Protein AF-A0A838WII6-F1 (afdb_monomer_lite)

Sequence (56 aa):
VGTQTDRIVTAASELLSDKQAYLSMANAINPFGDGHAAERILKIVRNYLGLTVDGV

Secondary structure (DSSP, 8-state):
--S-HHHHHHHHHHHHH-HHHHHHHHTS--TT-SS-HHHHHHHHHHHHTT------

Radius of gyration: 20.79 Å; chains: 1; bounding box: 54×11×46 Å

Organism: NCBI:txid2585140

InterPro domains:
  IPR003331 UDP-N-acetylglucosamine 2-epimerase domain [PF02350] (1-45)

Foldseek 3Di:
DDDDPVVVVVVVVCLVPDVVVVVCVVPPPDPPDDPCPVVVVVVVVCVVVVVDDPDD

pLDDT: mean 92.35, std 11.79, range [37.66, 98.38]

Structure (mmCIF, N/CA/C/O backbone):
data_AF-A0A838WII6-F1
#
_entry.id   AF-A0A838WII6-F1
#
loop_
_atom_site.group_PDB
_atom_site.id
_atom_site.type_symbol
_atom_site.label_atom_id
_atom_site.label_alt_id
_atom_site.label_comp_id
_atom_site.label_asym_id
_atom_site.label_entity_id
_atom_site.label_seq_id
_atom_site.pdbx_PDB_ins_code
_atom_site.Cartn_x
_atom_site.Cartn_y
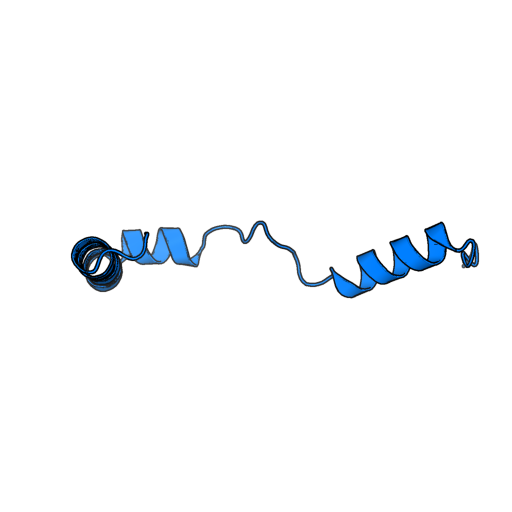_atom_site.Cartn_z
_atom_site.occupancy
_atom_site.B_iso_or_equiv
_atom_site.auth_seq_id
_atom_site.auth_comp_id
_atom_site.auth_asym_id
_atom_site.auth_atom_id
_atom_site.pdbx_PDB_model_num
ATOM 1 N N . VAL A 1 1 ? -12.125 -5.323 2.816 1.00 75.88 1 VAL A N 1
ATOM 2 C CA . VAL A 1 1 ? -13.211 -4.387 3.205 1.00 75.88 1 VAL A CA 1
ATOM 3 C C . VAL A 1 1 ? -13.685 -3.673 1.940 1.00 75.88 1 VAL A C 1
ATOM 5 O O . VAL A 1 1 ? -12.838 -3.363 1.115 1.00 75.88 1 VAL A O 1
ATOM 8 N N . GLY A 1 2 ? -14.996 -3.541 1.710 1.00 86.81 2 GLY A N 1
ATOM 9 C CA . GLY A 1 2 ? -15.569 -2.899 0.508 1.00 86.81 2 GLY A CA 1
ATOM 10 C C . GLY A 1 2 ? -16.082 -1.483 0.801 1.00 86.81 2 GLY A C 1
ATOM 11 O O . GLY A 1 2 ? -15.643 -0.870 1.763 1.00 86.81 2 GLY A O 1
ATOM 12 N N . THR A 1 3 ? -17.049 -0.987 0.026 1.00 93.69 3 THR A N 1
ATOM 13 C CA . THR A 1 3 ? -17.631 0.368 0.182 1.00 93.69 3 THR A CA 1
ATOM 14 C C . THR A 1 3 ? -18.869 0.440 1.087 1.00 93.69 3 THR A C 1
ATOM 16 O O . THR A 1 3 ? -19.463 1.502 1.235 1.00 93.69 3 THR A O 1
ATOM 19 N N . GLN A 1 4 ? -19.289 -0.676 1.688 1.00 97.56 4 GLN A N 1
ATOM 20 C CA . GLN A 1 4 ? -20.452 -0.715 2.580 1.00 97.56 4 GLN A CA 1
ATOM 21 C C . GLN A 1 4 ? -20.094 -0.144 3.956 1.00 97.56 4 GLN A C 1
ATOM 23 O O . GLN A 1 4 ? -19.192 -0.672 4.609 1.00 97.56 4 GLN A O 1
ATOM 28 N N . THR A 1 5 ? -20.830 0.878 4.402 1.00 97.38 5 THR A N 1
ATOM 29 C CA . THR A 1 5 ? -20.590 1.603 5.661 1.00 97.38 5 THR A CA 1
ATOM 30 C C . THR A 1 5 ? -20.424 0.670 6.854 1.00 97.38 5 THR A C 1
ATOM 32 O O . THR A 1 5 ? -19.403 0.736 7.532 1.00 97.38 5 THR A O 1
ATOM 35 N N . ASP A 1 6 ? -21.362 -0.255 7.060 1.00 97.56 6 ASP A N 1
ATOM 36 C CA . ASP A 1 6 ? -21.340 -1.154 8.219 1.00 97.56 6 ASP A CA 1
ATOM 37 C C . ASP A 1 6 ? -20.065 -2.001 8.252 1.00 97.56 6 ASP A C 1
ATOM 39 O O . ASP A 1 6 ? -19.421 -2.134 9.289 1.00 97.56 6 ASP A O 1
ATOM 43 N N . ARG A 1 7 ? -19.621 -2.495 7.089 1.00 97.31 7 ARG A N 1
ATOM 44 C CA . ARG A 1 7 ? -18.382 -3.279 6.984 1.00 97.31 7 ARG A CA 1
ATOM 45 C C . ARG A 1 7 ? -17.139 -2.449 7.291 1.00 97.31 7 ARG A C 1
ATOM 47 O O . ARG A 1 7 ? -16.182 -2.991 7.835 1.00 97.31 7 ARG A O 1
ATOM 54 N N . ILE A 1 8 ? -17.131 -1.171 6.913 1.00 97.25 8 ILE A N 1
ATOM 55 C CA . ILE A 1 8 ? -16.021 -0.258 7.208 1.00 97.25 8 ILE A CA 1
ATOM 56 C C . ILE A 1 8 ? -15.959 0.004 8.712 1.00 97.25 8 ILE A C 1
ATOM 58 O O . ILE A 1 8 ? -14.886 -0.126 9.296 1.00 97.25 8 ILE A O 1
ATOM 62 N N . VAL A 1 9 ? -17.100 0.318 9.336 1.00 98.06 9 VAL A N 1
ATOM 63 C CA . VAL A 1 9 ? -17.178 0.580 10.780 1.00 98.06 9 VAL A CA 1
ATOM 64 C C . VAL A 1 9 ? -16.735 -0.649 11.567 1.00 98.06 9 VAL A C 1
ATOM 66 O O . VAL A 1 9 ? -15.849 -0.528 12.404 1.00 98.06 9 VAL A O 1
ATOM 69 N N . THR A 1 10 ? -17.261 -1.837 11.253 1.00 97.88 10 THR A N 1
ATOM 70 C CA . THR A 1 10 ? -16.868 -3.075 11.941 1.00 97.88 10 THR A CA 1
ATOM 71 C C . THR A 1 10 ? -15.370 -3.352 11.821 1.00 97.88 10 THR A C 1
ATOM 73 O O . THR A 1 10 ? -14.721 -3.573 12.839 1.00 97.88 10 THR A O 1
ATOM 76 N N . ALA A 1 11 ? -14.802 -3.286 10.612 1.00 97.06 11 ALA A N 1
ATOM 77 C CA . ALA A 1 11 ? -13.378 -3.555 10.409 1.00 97.06 11 ALA A CA 1
ATOM 78 C C . ALA A 1 11 ? -12.481 -2.521 11.112 1.00 97.06 11 ALA A C 1
ATOM 80 O O . ALA A 1 11 ? -11.462 -2.875 11.699 1.00 97.06 11 ALA A O 1
ATOM 81 N N . ALA A 1 12 ? -12.856 -1.239 11.085 1.00 97.06 12 ALA A N 1
ATOM 82 C CA . ALA A 1 12 ? -12.115 -0.200 11.793 1.00 97.06 12 ALA A CA 1
ATOM 83 C C . ALA A 1 12 ? -12.188 -0.395 13.316 1.00 97.06 12 ALA A C 1
ATOM 85 O O . ALA A 1 12 ? -11.167 -0.307 13.996 1.00 97.06 12 ALA A O 1
ATOM 86 N N . SER A 1 13 ? -13.374 -0.692 13.853 1.00 98.12 13 SER A N 1
ATOM 87 C CA . SER A 1 13 ? -13.569 -0.956 15.281 1.00 98.12 13 SER A CA 1
ATOM 88 C C . SER A 1 13 ? -12.783 -2.174 15.762 1.00 98.12 13 SER A C 1
ATOM 90 O O . SER A 1 13 ? -12.190 -2.112 16.837 1.00 98.12 13 SER A O 1
ATOM 92 N N . GLU A 1 14 ? -12.728 -3.249 14.974 1.00 98.06 14 GLU A N 1
ATOM 93 C CA . GLU A 1 14 ? -11.907 -4.431 15.261 1.00 98.06 14 GLU A CA 1
ATOM 94 C C . GLU A 1 14 ? -10.429 -4.049 15.407 1.00 98.06 14 GLU A C 1
ATOM 96 O O . GLU A 1 14 ? -9.826 -4.312 16.443 1.00 98.06 14 GLU A O 1
ATOM 101 N N . LEU A 1 15 ? -9.865 -3.316 14.443 1.00 98.06 15 LEU A N 1
ATOM 102 C CA . LEU A 1 15 ? -8.456 -2.908 14.497 1.00 98.06 15 LEU A CA 1
ATOM 103 C C . LEU A 1 15 ? -8.137 -1.914 15.618 1.00 98.06 15 LEU A C 1
ATOM 105 O O . LEU A 1 15 ? -7.009 -1.886 16.105 1.00 98.06 15 LEU A O 1
ATOM 109 N N . LEU A 1 16 ? -9.101 -1.088 16.026 1.00 98.12 16 LEU A N 1
ATOM 110 C CA . LEU A 1 16 ? -8.919 -0.134 17.124 1.00 98.12 16 LEU A CA 1
ATOM 111 C C . LEU A 1 16 ? -9.028 -0.785 18.508 1.00 98.12 16 LEU A C 1
ATOM 113 O O . LEU A 1 16 ? -8.451 -0.267 19.464 1.00 98.12 16 LEU A O 1
ATOM 117 N N . SER A 1 17 ? -9.778 -1.882 18.629 1.00 98.06 17 SER A N 1
ATOM 118 C CA . SER A 1 17 ? -10.054 -2.538 19.914 1.00 98.06 17 SER A CA 1
ATOM 119 C C . SER A 1 17 ? -9.231 -3.803 20.155 1.00 98.06 17 SER A C 1
ATOM 121 O O . SER A 1 17 ? -8.965 -4.131 21.311 1.00 98.06 17 SER A O 1
ATOM 123 N N . ASP A 1 18 ? -8.766 -4.475 19.101 1.00 98.38 18 ASP A N 1
ATOM 124 C CA . ASP A 1 18 ? -7.916 -5.658 19.186 1.00 98.38 18 ASP A CA 1
ATOM 125 C C . ASP A 1 18 ? -6.478 -5.340 18.743 1.00 98.38 18 ASP A C 1
ATOM 127 O O . ASP A 1 18 ? -6.140 -5.206 17.562 1.00 98.38 18 ASP A O 1
ATOM 131 N N . LYS A 1 19 ? -5.585 -5.277 19.736 1.00 98.12 19 LYS A N 1
ATOM 132 C CA . LYS A 1 19 ? -4.154 -5.042 19.524 1.00 98.12 19 LYS A CA 1
ATOM 133 C C . LYS A 1 19 ? -3.488 -6.153 18.707 1.00 98.12 19 LYS A C 1
ATOM 135 O O . LYS A 1 19 ? -2.551 -5.870 17.960 1.00 98.12 19 LYS A O 1
ATOM 140 N N . GLN A 1 20 ? -3.913 -7.404 18.863 1.00 98.06 20 GLN A N 1
ATOM 141 C CA . GLN A 1 20 ? -3.349 -8.529 18.124 1.00 98.06 20 GLN A CA 1
ATOM 142 C C . GLN A 1 20 ? -3.764 -8.468 16.652 1.00 98.06 20 GLN A C 1
ATOM 144 O O . GLN A 1 20 ? -2.900 -8.627 15.785 1.00 98.06 20 GLN A O 1
ATOM 149 N N . ALA A 1 21 ? -5.033 -8.158 16.371 1.00 97.50 21 ALA A N 1
ATOM 150 C CA . ALA A 1 21 ? -5.517 -7.934 15.008 1.00 97.50 21 ALA A CA 1
ATOM 151 C C . ALA A 1 21 ? -4.737 -6.801 14.316 1.00 97.50 21 ALA A C 1
ATOM 153 O O . ALA A 1 21 ? -4.211 -6.985 13.214 1.00 97.50 21 ALA A O 1
ATOM 154 N N . TYR A 1 22 ? -4.554 -5.666 15.003 1.00 98.06 22 TYR A N 1
ATOM 155 C CA . TYR A 1 22 ? -3.746 -4.553 14.498 1.00 98.06 22 TYR A CA 1
ATOM 156 C C . TYR A 1 22 ? -2.303 -4.970 14.181 1.00 98.06 22 TYR A C 1
ATOM 158 O O . TYR A 1 22 ? -1.808 -4.720 13.082 1.00 98.06 22 TYR A O 1
ATOM 166 N N . LEU A 1 23 ? -1.617 -5.623 15.126 1.00 98.00 23 LEU A N 1
ATOM 167 C CA . LEU A 1 23 ? -0.214 -6.012 14.955 1.00 98.00 23 LEU A CA 1
ATOM 168 C C . LEU A 1 23 ? -0.023 -7.051 13.848 1.00 98.00 23 LEU A C 1
ATOM 170 O O . LEU A 1 23 ? 0.991 -7.003 13.152 1.00 98.00 23 LEU A O 1
ATOM 174 N N . SER A 1 24 ? -0.975 -7.969 13.668 1.00 97.06 24 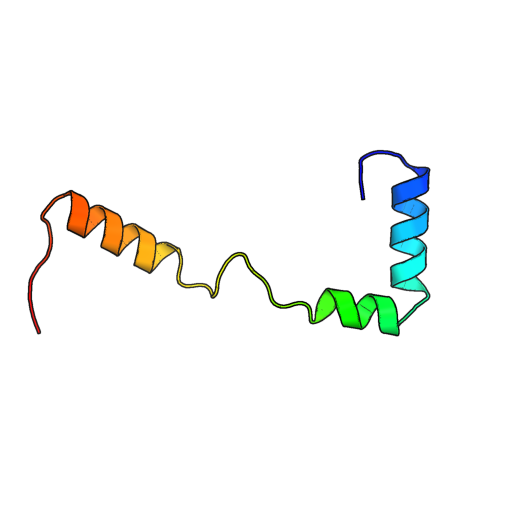SER A N 1
ATOM 175 C CA . SER A 1 24 ? -0.929 -8.945 12.579 1.00 97.06 24 SER A CA 1
ATOM 176 C C . SER A 1 24 ? -0.977 -8.262 11.212 1.00 97.06 24 SER A C 1
ATOM 178 O O . SER A 1 24 ? -0.207 -8.632 10.328 1.00 97.06 24 SER A O 1
ATOM 180 N N . MET A 1 25 ? -1.828 -7.246 11.047 1.00 95.44 25 MET A N 1
ATOM 181 C CA . MET A 1 25 ? -1.916 -6.490 9.796 1.00 95.44 25 MET A CA 1
ATOM 182 C C . MET A 1 25 ? -0.730 -5.545 9.594 1.00 95.44 25 MET A C 1
ATOM 184 O O . MET A 1 25 ? -0.175 -5.491 8.501 1.00 95.44 25 MET A O 1
ATOM 188 N N . ALA A 1 26 ? -0.317 -4.820 10.636 1.00 95.75 26 ALA A N 1
ATOM 189 C CA . ALA A 1 26 ? 0.762 -3.836 10.549 1.00 95.75 26 ALA A CA 1
ATOM 190 C C . ALA A 1 26 ? 2.126 -4.464 10.221 1.00 95.75 26 ALA A C 1
ATOM 192 O O . ALA A 1 26 ? 2.937 -3.845 9.539 1.00 95.75 26 ALA A O 1
ATOM 193 N N . ASN A 1 27 ? 2.373 -5.692 10.687 1.00 95.50 27 ASN A N 1
ATOM 194 C CA . ASN A 1 27 ? 3.616 -6.422 10.426 1.00 95.50 27 ASN A CA 1
ATOM 195 C C . ASN A 1 27 ? 3.519 -7.381 9.231 1.00 95.50 27 ASN A C 1
ATOM 197 O O . ASN A 1 27 ? 4.443 -8.163 8.999 1.00 95.50 27 ASN A O 1
ATOM 201 N N . ALA A 1 28 ? 2.409 -7.369 8.487 1.00 94.38 28 ALA A N 1
ATOM 202 C CA . ALA A 1 28 ? 2.287 -8.184 7.291 1.00 94.38 28 ALA A CA 1
ATOM 203 C C . ALA A 1 28 ? 3.373 -7.792 6.277 1.00 94.38 28 ALA A C 1
ATOM 205 O O . ALA A 1 28 ? 3.641 -6.611 6.046 1.00 94.38 28 ALA A O 1
ATOM 206 N N . ILE A 1 29 ? 3.999 -8.796 5.659 1.00 93.00 29 ILE A N 1
ATOM 207 C CA . ILE A 1 29 ? 5.009 -8.570 4.622 1.00 93.00 29 ILE A CA 1
ATOM 208 C C . ILE A 1 29 ? 4.341 -7.827 3.467 1.00 93.00 29 ILE A C 1
ATOM 210 O O . ILE A 1 29 ? 3.372 -8.326 2.898 1.00 93.00 29 ILE A O 1
ATOM 214 N N . ASN A 1 30 ? 4.869 -6.654 3.112 1.00 91.19 30 ASN A N 1
ATOM 215 C CA . ASN A 1 30 ? 4.396 -5.899 1.959 1.00 91.19 30 ASN A CA 1
ATOM 216 C C . ASN A 1 30 ? 4.748 -6.658 0.661 1.00 91.19 30 ASN A C 1
ATOM 218 O O . ASN A 1 30 ? 5.929 -6.736 0.317 1.00 91.19 30 ASN A O 1
ATOM 222 N N . PRO A 1 31 ? 3.765 -7.194 -0.088 1.00 93.12 31 PRO A N 1
ATOM 223 C CA . PRO A 1 31 ? 4.042 -7.970 -1.294 1.00 93.12 31 PRO A CA 1
ATOM 224 C C . PRO A 1 31 ? 4.345 -7.088 -2.516 1.00 93.12 31 PRO A C 1
ATOM 226 O O . PRO A 1 31 ? 4.723 -7.607 -3.563 1.00 93.12 31 PRO A O 1
ATOM 229 N N . PHE A 1 32 ? 4.159 -5.766 -2.420 1.00 93.69 32 PHE A N 1
ATOM 230 C CA . PHE A 1 32 ? 4.198 -4.853 -3.569 1.00 93.69 32 PHE A CA 1
ATOM 231 C C . PHE A 1 32 ? 5.576 -4.259 -3.857 1.00 93.69 32 PHE A C 1
ATOM 233 O O . PHE A 1 32 ? 5.740 -3.537 -4.841 1.00 93.69 32 PHE A O 1
ATOM 240 N N . GLY A 1 33 ? 6.575 -4.564 -3.034 1.00 91.25 33 GLY A N 1
ATOM 241 C CA . GLY A 1 33 ? 7.953 -4.230 -3.347 1.00 91.25 33 GLY A CA 1
ATOM 242 C C . GLY A 1 33 ? 8.821 -3.953 -2.135 1.00 91.25 33 GLY A C 1
ATOM 243 O O . GLY A 1 33 ? 8.374 -3.875 -0.996 1.00 91.25 33 GLY A O 1
ATOM 244 N N . ASP A 1 34 ? 10.093 -3.767 -2.445 1.00 95.56 34 ASP A N 1
ATOM 245 C CA . ASP A 1 34 ? 11.203 -3.545 -1.523 1.00 95.56 34 ASP A CA 1
ATOM 246 C C . ASP A 1 34 ? 11.868 -2.175 -1.742 1.00 95.56 34 ASP A C 1
ATOM 248 O O . ASP A 1 34 ? 13.014 -1.963 -1.359 1.00 95.56 34 ASP A O 1
ATOM 252 N N . GLY A 1 35 ? 11.177 -1.256 -2.422 1.00 95.75 35 GLY A N 1
ATOM 253 C CA . GLY A 1 35 ? 11.669 0.095 -2.705 1.00 95.75 35 GLY A CA 1
ATOM 254 C C . GLY A 1 35 ? 12.516 0.246 -3.975 1.00 95.75 35 GLY A C 1
ATOM 255 O O . GLY A 1 35 ? 12.749 1.374 -4.392 1.00 95.75 35 GLY A O 1
ATOM 256 N N . HIS A 1 36 ? 12.895 -0.837 -4.662 1.00 97.19 36 HIS A N 1
ATOM 257 C CA . HIS A 1 36 ? 13.796 -0.771 -5.830 1.00 97.19 36 HIS A CA 1
ATOM 258 C C . HIS A 1 36 ? 13.061 -0.886 -7.179 1.00 97.19 36 HIS A C 1
ATOM 260 O O . HIS A 1 36 ? 13.632 -1.269 -8.204 1.00 97.19 36 HIS A O 1
ATOM 266 N N . ALA A 1 37 ? 11.762 -0.573 -7.206 1.00 97.69 37 ALA A N 1
ATOM 267 C CA . ALA A 1 37 ? 10.943 -0.695 -8.412 1.00 97.69 37 ALA A CA 1
ATOM 268 C C . ALA A 1 37 ? 11.460 0.190 -9.560 1.00 97.69 37 ALA A C 1
ATOM 270 O O . ALA A 1 37 ? 11.563 -0.280 -10.692 1.00 97.69 37 ALA A O 1
ATOM 271 N N . ALA A 1 38 ? 11.841 1.439 -9.272 1.00 97.62 38 ALA A N 1
ATOM 272 C CA . ALA A 1 38 ? 12.320 2.382 -10.284 1.00 97.62 38 ALA A CA 1
ATOM 273 C C . ALA A 1 38 ? 13.595 1.887 -10.990 1.00 97.62 38 ALA A C 1
ATOM 275 O O . ALA A 1 38 ? 13.669 1.895 -12.218 1.00 97.62 38 ALA A O 1
ATOM 276 N N . GLU A 1 39 ? 14.570 1.390 -10.226 1.00 97.50 39 GLU A N 1
ATOM 277 C CA . GLU A 1 39 ? 15.824 0.843 -10.757 1.00 97.50 39 GLU A CA 1
ATOM 278 C C . GLU A 1 39 ? 15.580 -0.385 -11.640 1.00 97.50 39 GLU A C 1
ATOM 280 O O . GLU A 1 39 ? 16.147 -0.498 -12.730 1.00 97.50 39 GLU A O 1
ATOM 285 N N . ARG A 1 40 ? 14.687 -1.286 -11.206 1.00 97.06 40 ARG A N 1
ATOM 286 C CA . ARG A 1 40 ? 14.298 -2.475 -11.979 1.00 97.06 40 ARG A CA 1
ATOM 287 C C . ARG A 1 40 ? 13.604 -2.097 -13.280 1.00 97.06 40 ARG A C 1
ATOM 289 O O . ARG A 1 40 ? 13.960 -2.639 -14.323 1.00 97.06 40 ARG A O 1
ATOM 296 N N . ILE A 1 41 ? 12.659 -1.157 -13.237 1.00 97.56 41 ILE A N 1
ATOM 297 C CA . ILE A 1 41 ? 11.956 -0.666 -14.431 1.00 97.56 41 ILE A CA 1
ATOM 298 C C . ILE A 1 41 ? 12.958 -0.051 -15.410 1.00 97.56 41 ILE A C 1
ATOM 300 O O . ILE A 1 41 ? 12.962 -0.411 -16.584 1.00 97.56 41 ILE A O 1
ATOM 304 N N . LEU A 1 42 ? 13.857 0.814 -14.932 1.00 97.06 42 LEU A N 1
ATOM 305 C CA . LEU A 1 42 ? 14.889 1.425 -15.767 1.00 97.06 42 LEU A CA 1
ATOM 306 C C . LEU A 1 42 ? 15.796 0.374 -16.418 1.00 97.06 42 LEU A C 1
ATOM 308 O O . LEU A 1 42 ? 16.073 0.464 -17.613 1.00 97.06 42 LEU A O 1
ATOM 312 N N . LYS A 1 43 ? 16.234 -0.637 -15.656 1.00 96.62 43 LYS A N 1
ATOM 313 C CA . LYS A 1 43 ? 17.031 -1.753 -16.180 1.00 96.62 43 LYS A CA 1
ATOM 314 C C . LYS A 1 43 ? 16.277 -2.511 -17.273 1.00 96.62 43 LYS A C 1
ATOM 316 O O . LYS A 1 43 ? 16.836 -2.747 -18.336 1.00 96.62 43 LYS A O 1
ATOM 321 N N . ILE A 1 44 ? 15.006 -2.845 -17.046 1.00 97.06 44 ILE A N 1
ATOM 322 C CA . ILE A 1 44 ? 14.163 -3.540 -18.031 1.00 97.06 44 ILE A CA 1
ATOM 323 C C . ILE A 1 44 ? 14.035 -2.716 -19.317 1.00 97.06 44 ILE A C 1
ATOM 325 O O . ILE A 1 44 ? 14.245 -3.250 -20.402 1.00 97.06 44 ILE A O 1
ATOM 329 N N . VAL A 1 45 ? 13.744 -1.417 -19.205 1.00 97.44 45 VAL A N 1
ATOM 330 C CA . VAL A 1 45 ? 13.594 -0.525 -20.366 1.00 97.44 45 VAL A CA 1
ATOM 331 C C . VAL A 1 45 ? 14.909 -0.389 -21.135 1.00 97.44 45 VAL A C 1
ATOM 333 O O . VAL A 1 45 ? 14.910 -0.502 -22.357 1.00 97.44 45 VAL A O 1
ATOM 336 N N . ARG A 1 46 ? 16.042 -0.204 -20.444 1.00 95.88 46 ARG A N 1
ATOM 337 C CA . ARG A 1 46 ? 17.368 -0.153 -21.085 1.00 95.88 46 ARG A CA 1
ATOM 338 C C . ARG A 1 46 ? 17.685 -1.443 -21.832 1.00 95.88 46 ARG A C 1
ATOM 340 O O . ARG A 1 46 ? 18.108 -1.378 -22.981 1.00 95.88 46 ARG A O 1
ATOM 347 N N . ASN A 1 47 ? 17.434 -2.590 -21.203 1.00 95.06 47 ASN A N 1
ATOM 348 C CA . ASN A 1 47 ? 17.643 -3.897 -21.818 1.00 95.06 47 ASN A CA 1
ATOM 349 C C . ASN A 1 47 ? 16.762 -4.081 -23.057 1.00 95.06 47 ASN A C 1
ATOM 351 O O . ASN A 1 47 ? 17.249 -4.518 -24.093 1.00 95.06 47 ASN A O 1
ATOM 355 N N . TYR A 1 48 ? 15.485 -3.704 -22.972 1.00 96.19 48 TYR A N 1
ATOM 356 C CA . TYR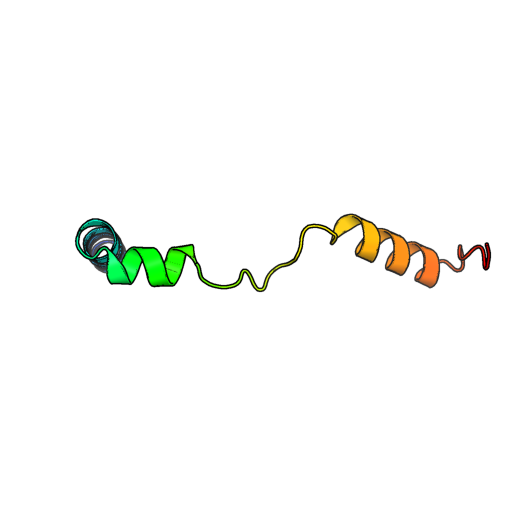 A 1 48 ? 14.548 -3.789 -24.091 1.00 96.19 48 TYR A CA 1
ATOM 357 C C . TYR A 1 48 ? 14.975 -2.921 -25.285 1.00 96.19 48 TYR A C 1
ATOM 359 O O . TYR A 1 48 ? 14.834 -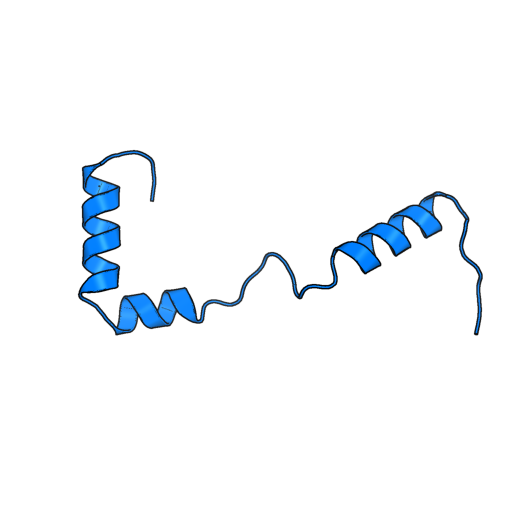3.331 -26.432 1.00 96.19 48 TYR A O 1
ATOM 367 N N . LEU A 1 49 ? 15.532 -1.738 -25.016 1.00 96.88 49 LEU A N 1
ATOM 368 C CA . LEU A 1 49 ? 16.017 -0.808 -26.040 1.00 96.88 49 LEU A CA 1
ATOM 369 C C . LEU A 1 49 ? 17.436 -1.125 -26.550 1.00 96.88 49 LEU A C 1
ATOM 371 O O . LEU A 1 49 ? 17.953 -0.376 -27.374 1.00 96.88 49 LEU A O 1
ATOM 375 N N . GLY A 1 50 ? 18.084 -2.192 -26.065 1.00 92.94 50 GLY A N 1
ATOM 376 C CA . GLY A 1 50 ? 19.456 -2.542 -26.453 1.00 92.94 50 GLY A CA 1
ATOM 377 C C . GLY A 1 50 ? 20.516 -1.552 -25.954 1.00 92.94 50 GLY A C 1
ATOM 378 O O . GLY A 1 50 ? 21.592 -1.454 -26.532 1.00 92.94 50 GLY A O 1
ATOM 379 N N . LEU A 1 51 ? 20.218 -0.805 -24.888 1.00 86.44 51 LEU A N 1
ATOM 380 C CA . LEU A 1 51 ? 21.103 0.205 -24.291 1.00 86.44 51 LEU A CA 1
ATOM 381 C C . LEU A 1 51 ? 22.015 -0.378 -23.198 1.00 86.44 51 LEU A C 1
ATOM 383 O O . LEU A 1 51 ? 22.532 0.365 -22.361 1.00 86.44 51 LEU A O 1
ATOM 387 N N . THR A 1 52 ? 22.168 -1.702 -23.142 1.00 73.44 52 THR A N 1
ATOM 388 C CA . THR A 1 52 ? 23.051 -2.351 -22.171 1.00 73.44 52 THR A CA 1
ATOM 389 C C . THR A 1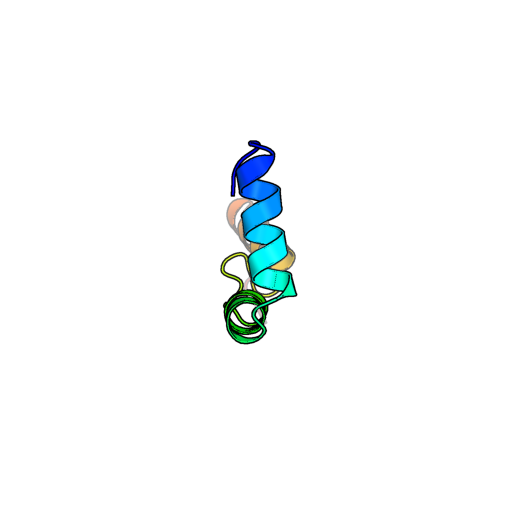 52 ? 24.499 -2.035 -22.504 1.00 73.44 52 THR A C 1
ATOM 391 O O . THR A 1 52 ? 25.043 -2.523 -23.489 1.00 73.44 52 THR A O 1
ATOM 394 N N . VAL A 1 53 ? 25.129 -1.233 -21.652 1.00 63.84 53 VAL A N 1
ATOM 395 C CA . VAL A 1 53 ? 26.578 -1.288 -21.466 1.00 63.84 53 VAL A CA 1
ATOM 396 C C . VAL A 1 53 ? 26.844 -2.566 -20.677 1.00 63.84 53 VAL A C 1
ATOM 398 O O . VAL A 1 53 ? 26.478 -2.659 -19.506 1.00 63.84 53 VAL A O 1
ATOM 401 N N . ASP A 1 54 ? 27.394 -3.576 -21.341 1.00 59.69 54 ASP A N 1
ATOM 402 C CA . ASP A 1 54 ? 28.067 -4.672 -20.654 1.00 59.69 54 ASP A CA 1
ATOM 403 C C . ASP A 1 54 ? 29.335 -4.109 -19.988 1.00 59.69 54 ASP A C 1
ATOM 405 O O . ASP A 1 54 ? 30.133 -3.450 -20.654 1.00 59.69 54 ASP A O 1
ATOM 409 N N . GLY A 1 55 ? 29.514 -4.354 -18.688 1.00 57.22 55 GLY A N 1
ATOM 410 C CA . GLY A 1 55 ? 30.680 -3.912 -17.900 1.00 57.22 55 GLY A CA 1
ATOM 411 C C . GLY A 1 55 ? 30.249 -3.344 -16.542 1.00 57.22 55 GLY A C 1
ATOM 412 O O . GLY A 1 55 ? 29.169 -2.775 -16.427 1.00 57.22 55 GLY A O 1
ATOM 413 N N . VAL A 1 56 ? 30.937 -3.547 -15.415 1.00 37.66 56 VAL A N 1
ATOM 414 C CA . VAL A 1 56 ? 32.358 -3.215 -15.185 1.00 37.66 56 VAL A CA 1
ATOM 415 C C . VAL A 1 56 ? 32.757 -1.932 -15.898 1.00 37.66 56 VAL A C 1
ATOM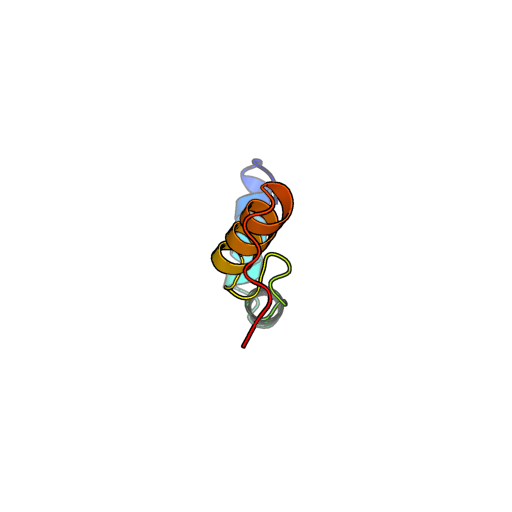 417 O O . VAL A 1 56 ? 32.893 -1.969 -17.137 1.00 37.66 56 VAL A O 1
#